Protein 2QAC (pdb70)

Secondary structure (DSSP, 8-state):
--S-HHHHHHHS-HHHHHHHHHHH-BTTBEEHHHHHHHHHHTT----HHHHHHHHHHH-SEE-HHHHHHHHHHT--TT--HHHHHHHHHTT-TT-SSEEEHHHHHHHHHHSSSPPPHHHHHHHHHHH-SSSEEEHHHHHHHHT-/-HHHHHHHHHHHH-

Solvent-accessible surface area: 8663 Å² total

InterPro domains:
  IPR002048 EF-hand domain [PF13405] (143-172)
  IPR002048 EF-hand domain [PS50222] (139-174)
  IPR011992 EF-hand domain pair [SSF47473] (84-200)
  IPR049007 Myosin A tail domain interacting protein, EF-hand domain [PF21550] (67-136)
  IPR050230 Calmodulin/Myosin light chain/Troponin C-like [PTHR23048] (80-200)

Nearest PDB structures (foldseek):
  4r1e-assembly1_A  TM=1.003E+00  e=1.074E-23  Plasmodium falciparum 3D7
  6zn3-assembly2_E  TM=9.725E-01  e=9.552E-24  Plasmodium falciparum 3D7
  8a12-assembly1_B  TM=9.750E-01  e=3.723E-21  Plasmodium falciparum 3D7
  6tj7-assembly1_B  TM=9.169E-01  e=3.730E-13  Toxoplasma gondii
  6tj5-assembly1_B  TM=9.385E-01  e=1.069E-12  Toxoplasma gondii

CATH classification: 1.10.238.10 (+1 more: 1.10.238.10)

Structure (mmCIF, N/CA/C/O backbone):
data_2QAC
#
_entry.id   2QAC
#
_cell.length_a   37.217
_cell.length_b   54.120
_cell.length_c   76.326
_cell.angle_alpha   90.00
_cell.angle_beta   90.00
_cell.angle_gamma   90.00
#
_symmetry.space_group_name_H-M   'P 21 21 21'
#
loop_
_entity.id
_entity.type
_entity.pdbx_description
1 polymer 'Myosin A tail domain interacting protein MTIP'
2 polymer Myosin-A
3 water water
#
loop_
_atom_site.group_PDB
_atom_site.id
_atom_site.type_symbol
_atom_site.label_atom_id
_atom_site.label_alt_id
_atom_site.label_comp_id
_atom_site.label_asym_id
_atom_site.label_entity_id
_atom_site.label_seq_id
_atom_site.pdbx_PDB_ins_code
_atom_site.Cartn_x
_atom_site.Cartn_y
_atom_site.Cartn_z
_atom_site.occupancy
_atom_site.B_iso_or_equiv
_atom_site.auth_seq_id
_atom_site.auth_comp_id
_atom_site.auth_asym_id
_atom_site.auth_atom_id
_atom_site.pdbx_PDB_model_num
ATOM 1 N N . SER A 1 3 ? -24.434 -19.471 -7.588 1.00 64.40 61 SER A N 1
ATOM 2 C CA . SER A 1 3 ? -24.577 -18.172 -8.308 1.00 64.26 61 SER A CA 1
ATOM 3 C C . SER A 1 3 ? -24.298 -18.329 -9.800 1.00 63.90 61 SER A C 1
ATOM 4 O O . SER A 1 3 ? -23.825 -19.375 -10.249 1.00 63.73 61 SER A O 1
ATOM 7 N N . VAL A 1 4 ? -24.602 -17.278 -10.557 1.00 63.58 62 VAL A N 1
ATOM 8 C CA . VAL A 1 4 ? -24.347 -17.235 -12.001 1.00 63.24 62 VAL A CA 1
ATOM 9 C C . VAL A 1 4 ? -23.125 -16.370 -12.329 1.00 62.69 62 VAL A C 1
ATOM 10 O O . VAL A 1 4 ? -22.380 -16.669 -13.264 1.00 61.98 62 VAL A O 1
ATOM 14 N N . ALA A 1 5 ? -22.926 -15.302 -11.558 1.00 62.42 63 ALA A N 1
ATOM 15 C CA . ALA A 1 5 ? -21.764 -14.431 -11.722 1.00 62.28 63 ALA A CA 1
ATOM 16 C C . ALA A 1 5 ? -20.492 -15.108 -11.220 1.00 61.95 63 ALA A C 1
ATOM 17 O O . ALA A 1 5 ? -20.553 -16.074 -10.456 1.00 61.54 63 ALA A O 1
ATOM 19 N N . ASP A 1 6 ? -19.342 -14.593 -11.652 1.00 61.88 64 ASP A N 1
ATOM 20 C CA . ASP A 1 6 ? -18.042 -15.101 -11.193 1.00 62.00 64 ASP A CA 1
ATOM 21 C C . ASP A 1 6 ? -17.720 -14.539 -9.803 1.00 61.79 64 ASP A C 1
ATOM 22 O O . ASP A 1 6 ? -16.871 -13.658 -9.639 1.00 61.46 64 ASP A O 1
ATOM 27 N N . ILE A 1 7 ? -18.417 -15.079 -8.807 1.00 61.07 65 ILE A N 1
ATOM 28 C CA . ILE A 1 7 ? -18.322 -14.614 -7.429 1.00 60.59 65 ILE A CA 1
ATOM 29 C C . ILE A 1 7 ? -17.187 -15.319 -6.679 1.00 60.06 65 ILE A C 1
ATOM 30 O O . ILE A 1 7 ? -16.599 -14.744 -5.762 1.00 59.39 65 ILE A O 1
ATOM 35 N N . GLN A 1 8 ? -16.878 -16.555 -7.066 1.00 59.57 66 GLN A N 1
ATOM 36 C CA . GLN A 1 8 ? -15.770 -17.284 -6.440 1.00 59.19 66 GLN A CA 1
ATOM 37 C C . GLN A 1 8 ? -14.420 -16.641 -6.772 1.00 58.61 66 GLN A C 1
ATOM 38 O O . GLN A 1 8 ? -13.535 -16.588 -5.920 1.00 59.22 66 GLN A O 1
ATOM 44 N N . GLN A 1 9 ? -14.274 -16.142 -7.999 1.00 57.55 67 GLN A N 1
ATOM 45 C CA . GLN A 1 9 ? -13.044 -15.462 -8.414 1.00 56.84 67 GLN A CA 1
ATOM 46 C C . GLN A 1 9 ? -12.914 -14.089 -7.746 1.00 55.84 67 GLN A C 1
ATOM 47 O O . GLN A 1 9 ? -11.809 -13.664 -7.401 1.00 56.07 67 GLN A O 1
ATOM 53 N N . LEU A 1 10 ? -14.042 -13.403 -7.575 1.00 54.00 68 LEU A N 1
ATOM 54 C CA . LEU A 1 10 ? -14.097 -12.155 -6.808 1.00 53.37 68 LEU A CA 1
ATOM 55 C C . LEU A 1 10 ? -13.576 -12.384 -5.395 1.00 52.78 68 LEU A C 1
ATOM 56 O O . LEU A 1 10 ? -12.714 -11.650 -4.912 1.00 52.34 68 LEU A O 1
ATOM 61 N N . GLU A 1 11 ? -14.104 -13.423 -4.753 1.00 52.70 69 GLU A N 1
ATOM 62 C CA . GLU A 1 11 ? -13.788 -13.745 -3.361 1.00 51.81 69 GLU A CA 1
ATOM 63 C C . GLU A 1 11 ? -12.408 -14.392 -3.178 1.00 51.68 69 GLU A C 1
ATOM 64 O O . GLU A 1 11 ? -12.011 -14.712 -2.051 1.00 52.70 69 GLU A O 1
ATOM 70 N N . GLU A 1 12 ? -11.696 -14.607 -4.283 1.00 49.56 70 GLU A N 1
ATOM 71 C CA . GLU A 1 12 ? -10.282 -14.967 -4.242 1.00 48.01 70 GLU A CA 1
ATOM 72 C C . GLU A 1 12 ? -9.412 -13.707 -4.312 1.00 46.60 70 GLU A C 1
ATOM 73 O O . GLU A 1 12 ? -8.325 -13.666 -3.734 1.00 47.32 70 GLU A O 1
ATOM 79 N N . LYS A 1 13 ? -9.900 -12.680 -5.007 1.00 45.32 71 LYS A N 1
ATOM 80 C CA . LYS A 1 13 ? -9.212 -11.388 -5.079 1.00 43.64 71 LYS A CA 1
ATOM 81 C C . LYS A 1 13 ? -9.470 -10.561 -3.820 1.00 42.26 71 LYS A C 1
ATOM 82 O O . LYS A 1 13 ? -8.529 -10.144 -3.143 1.00 43.02 71 LYS A O 1
ATOM 88 N N . VAL A 1 14 ? -10.743 -10.328 -3.513 1.00 39.78 72 VAL A N 1
ATOM 89 C CA . VAL A 1 14 ? -11.125 -9.636 -2.280 1.00 38.47 72 VAL A CA 1
ATOM 90 C C . VAL A 1 14 ? -11.447 -10.648 -1.176 1.00 36.92 72 VAL A C 1
ATOM 91 O O . VAL A 1 14 ? -11.767 -11.804 -1.463 1.00 35.89 72 VAL A O 1
ATOM 95 N N . ASP A 1 15 ? -11.353 -10.208 0.079 1.00 35.59 73 ASP A N 1
ATOM 96 C CA . ASP A 1 15 ? -11.708 -11.040 1.230 1.00 34.35 73 ASP A CA 1
ATOM 97 C C . ASP A 1 15 ? -13.207 -10.974 1.509 1.00 32.51 73 ASP A C 1
ATOM 98 O O . ASP A 1 15 ? -13.759 -9.890 1.710 1.00 32.91 73 ASP A O 1
ATOM 103 N N . GLU A 1 16 ? -13.848 -12.142 1.529 1.00 30.46 74 GLU A N 1
ATOM 104 C CA . GLU A 1 16 ? -15.272 -12.268 1.844 1.00 30.25 74 GLU A CA 1
ATOM 105 C C . GLU A 1 16 ? -15.655 -11.598 3.158 1.00 27.79 74 GLU A C 1
ATOM 106 O O . GLU A 1 16 ? -16.743 -11.040 3.267 1.00 25.30 74 GLU A O 1
ATOM 112 N N . SER A 1 17 ? -14.781 -11.693 4.162 1.00 26.25 75 SER A N 1
ATOM 113 C CA . SER A 1 17 ? -15.047 -11.074 5.464 1.00 26.20 75 SER A CA 1
ATOM 114 C C . SER A 1 17 ? -15.197 -9.556 5.329 1.00 24.86 75 SER A C 1
ATOM 115 O O . SER A 1 17 ? -16.133 -8.975 5.874 1.00 24.48 75 SER A O 1
ATOM 118 N N . ASP A 1 18 ? -14.281 -8.924 4.597 1.00 23.83 76 ASP A N 1
ATOM 119 C CA . ASP A 1 18 ? -14.365 -7.485 4.330 1.00 21.72 76 ASP A CA 1
ATOM 120 C C . ASP A 1 18 ? -15.605 -7.135 3.520 1.00 19.82 76 ASP A C 1
ATOM 121 O O . ASP A 1 18 ? -16.288 -6.160 3.814 1.00 18.10 76 ASP A O 1
ATOM 126 N N . VAL A 1 19 ? -15.880 -7.929 2.488 1.00 17.76 77 VAL A N 1
ATOM 127 C CA . VAL A 1 19 ? -17.080 -7.746 1.670 1.00 16.21 77 VAL A CA 1
ATOM 128 C C . VAL A 1 19 ? -18.331 -7.750 2.548 1.00 16.39 77 VAL A C 1
ATOM 129 O O . VAL A 1 19 ? -19.201 -6.873 2.420 1.00 13.90 77 VAL A O 1
ATOM 133 N N . ARG A 1 20 ? -18.390 -8.727 3.457 1.00 16.26 78 ARG A N 1
ATOM 134 C CA A ARG A 1 20 ? -19.533 -8.884 4.3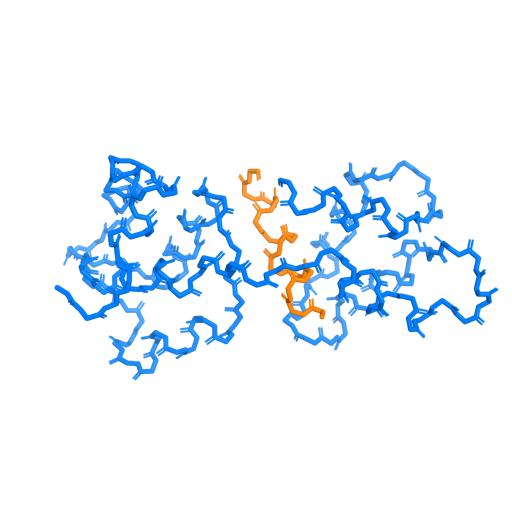49 0.50 16.48 78 ARG A CA 1
ATOM 135 C CA B ARG A 1 20 ? -19.525 -8.898 4.371 0.50 15.66 78 ARG A CA 1
ATOM 136 C C . ARG A 1 20 ? -19.579 -7.774 5.397 1.00 14.87 78 ARG A C 1
ATOM 137 O O . ARG A 1 20 ? -20.635 -7.220 5.659 1.00 13.99 78 ARG A O 1
ATOM 152 N N . ILE A 1 21 ? -18.432 -7.458 5.988 1.00 15.55 79 ILE A N 1
ATOM 153 C CA . ILE A 1 21 ? -18.371 -6.413 7.009 1.00 16.68 79 ILE A CA 1
ATOM 154 C C . ILE A 1 21 ? -18.762 -5.052 6.436 1.00 16.13 79 ILE A C 1
ATOM 155 O O . ILE A 1 21 ? -19.529 -4.320 7.063 1.00 16.50 79 ILE A O 1
ATOM 160 N N . TYR A 1 22 ? -18.266 -4.723 5.242 1.00 14.74 80 TYR A N 1
ATOM 161 C CA . TYR A 1 22 ? -18.603 -3.438 4.617 1.00 15.39 80 TYR A CA 1
ATOM 162 C C . TYR A 1 22 ? -20.085 -3.360 4.260 1.00 14.25 80 TYR A C 1
ATOM 163 O O . TYR A 1 22 ? -20.685 -2.292 4.350 1.00 14.96 80 TYR A O 1
ATOM 172 N N . PHE A 1 23 ? -20.671 -4.478 3.839 1.00 14.25 81 PHE A N 1
ATOM 173 C CA . PHE A 1 23 ? -22.116 -4.527 3.591 1.00 15.27 81 PHE A CA 1
ATOM 174 C C . PHE A 1 23 ? -22.893 -4.189 4.864 1.00 15.07 81 PHE A C 1
ATOM 175 O O . PHE A 1 23 ? -23.795 -3.345 4.848 1.00 13.68 81 PHE A O 1
ATOM 183 N N . ASN A 1 24 ? -22.538 -4.855 5.962 1.00 16.72 82 ASN A N 1
ATOM 184 C CA . ASN A 1 24 ? -23.235 -4.672 7.227 1.00 16.21 82 ASN A CA 1
ATOM 185 C C . ASN A 1 24 ? -23.096 -3.244 7.757 1.00 17.60 82 ASN A C 1
ATOM 186 O O . ASN A 1 24 ? -24.010 -2.731 8.397 1.00 17.67 82 ASN A O 1
ATOM 191 N N . GLU A 1 25 ? -21.957 -2.612 7.479 1.00 16.35 83 GLU A N 1
ATOM 192 C CA . GLU A 1 25 ? -21.745 -1.201 7.819 1.00 16.77 83 GLU A CA 1
ATOM 193 C C . GLU A 1 25 ? -22.762 -0.275 7.162 1.00 16.54 83 GLU A C 1
ATOM 194 O O . GLU A 1 25 ? -23.172 0.728 7.750 1.00 19.36 83 GLU A O 1
ATOM 200 N N . LYS A 1 26 ? -23.146 -0.598 5.931 1.00 16.27 84 LYS A N 1
ATOM 201 C CA . LYS A 1 26 ? -23.944 0.309 5.111 1.00 16.16 84 LYS A CA 1
ATOM 202 C C . LYS A 1 26 ? -25.384 -0.143 4.854 1.00 16.64 84 LYS A C 1
ATOM 203 O O . LYS A 1 26 ? -26.190 0.638 4.345 1.00 13.43 84 LYS A O 1
ATOM 209 N N . SER A 1 27 ? -25.726 -1.378 5.217 1.00 18.32 85 SER A N 1
ATOM 210 C CA . SER A 1 27 ? -27.041 -1.913 4.880 1.00 18.63 85 SER A CA 1
ATOM 211 C C . SER A 1 27 ? -28.159 -1.298 5.720 1.00 20.32 85 SER A C 1
ATOM 212 O O . SER A 1 27 ? -27.935 -0.820 6.841 1.00 19.85 85 SER A O 1
ATOM 215 N N . SER A 1 28 ? -29.355 -1.302 5.142 1.00 20.66 86 SER A N 1
ATOM 216 C CA A SER A 1 28 ? -30.575 -0.879 5.826 0.50 20.67 86 SER A CA 1
ATOM 217 C CA B SER A 1 28 ? -30.565 -0.902 5.847 0.50 20.84 86 SER A CA 1
ATOM 218 C C . SER A 1 28 ? -31.706 -1.788 5.363 1.00 20.80 86 SER A C 1
ATOM 219 O O . SER A 1 28 ? -31.924 -1.938 4.160 1.00 19.03 86 SER A O 1
ATOM 224 N N . GLY A 1 29 ? -32.415 -2.399 6.307 1.00 20.85 87 GLY A N 1
ATOM 225 C CA . GLY A 1 29 ? -33.468 -3.348 5.965 1.00 20.64 87 GLY A CA 1
ATOM 226 C C . GLY A 1 29 ? -32.937 -4.510 5.140 1.00 20.62 87 GLY A C 1
ATOM 227 O O . GLY A 1 29 ? -33.654 -5.062 4.305 1.00 21.49 87 GLY A O 1
ATOM 228 N N . GLY A 1 30 ? -31.676 -4.872 5.375 1.00 19.79 88 GLY A N 1
ATOM 229 C CA . GLY A 1 30 ? -31.027 -5.974 4.670 1.00 19.60 88 GLY A CA 1
ATOM 230 C C . GLY A 1 30 ? -30.651 -5.677 3.229 1.00 19.20 88 GLY A C 1
ATOM 231 O O . GLY A 1 30 ? -30.379 -6.595 2.460 1.00 20.15 88 GLY A O 1
ATOM 232 N N . LYS A 1 31 ? -30.641 -4.3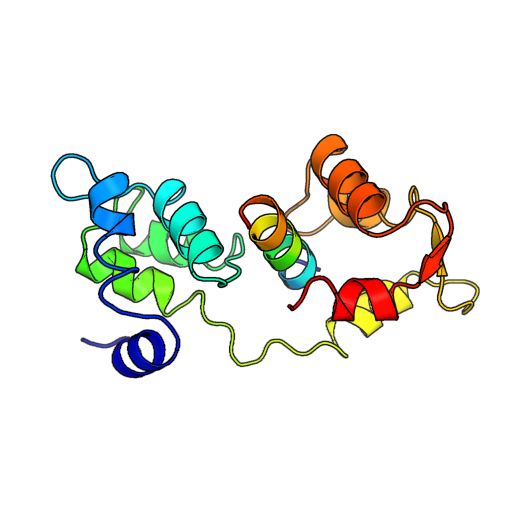98 2.862 1.00 18.45 89 LYS A N 1
ATOM 233 C CA . LYS A 1 31 ? -30.271 -3.989 1.511 1.00 17.49 89 LYS A CA 1
ATOM 234 C C . LYS A 1 31 ? -29.288 -2.832 1.549 1.00 16.05 89 LYS A C 1
ATOM 235 O O . LYS A 1 31 ? -29.218 -2.089 2.533 1.00 15.21 89 LYS A O 1
ATOM 241 N N . ILE A 1 32 ? -28.525 -2.687 0.470 1.00 14.36 90 ILE A N 1
ATOM 242 C CA . ILE A 1 32 ? -27.549 -1.607 0.362 1.00 13.41 90 ILE A CA 1
ATOM 243 C C . ILE A 1 32 ? -27.848 -0.782 -0.886 1.00 13.36 90 ILE A C 1
ATOM 244 O O . ILE A 1 32 ? -28.202 -1.331 -1.924 1.00 13.89 90 ILE A O 1
ATOM 249 N N . SER A 1 33 ? -27.729 0.537 -0.776 1.00 13.55 91 SER A N 1
ATOM 250 C CA . SER A 1 33 ? -27.889 1.412 -1.940 1.00 14.00 91 SER A CA 1
ATOM 251 C C . SER A 1 33 ? -26.734 1.225 -2.924 1.00 13.12 91 SER A C 1
ATOM 252 O O . SER A 1 33 ? -25.638 0.826 -2.529 1.00 11.10 91 SER A O 1
ATOM 255 N N . ILE A 1 34 ? -26.963 1.530 -4.199 1.00 14.18 92 ILE A N 1
ATOM 256 C CA A ILE A 1 34 ? -25.902 1.454 -5.210 0.50 13.75 92 ILE A CA 1
ATOM 257 C CA B ILE A 1 34 ? -25.892 1.426 -5.186 0.50 13.43 92 ILE A CA 1
ATOM 258 C C . ILE A 1 34 ? -24.724 2.338 -4.806 1.00 12.99 92 ILE A C 1
ATOM 259 O O . ILE A 1 34 ? -23.570 1.938 -4.917 1.00 12.31 92 ILE A O 1
ATOM 268 N N . ASP A 1 35 ? -25.026 3.550 -4.340 1.00 13.07 93 ASP A N 1
ATOM 269 C CA . ASP A 1 35 ? -23.975 4.489 -3.927 1.00 13.53 93 ASP A CA 1
ATOM 270 C C . ASP A 1 35 ? -23.069 3.905 -2.839 1.00 12.36 93 ASP A C 1
ATOM 271 O O . ASP A 1 35 ? -21.844 4.010 -2.918 1.00 10.25 93 ASP A O 1
ATOM 276 N N . ASN A 1 36 ? -23.672 3.299 -1.824 1.00 11.04 94 ASN A N 1
ATOM 277 C CA . ASN A 1 36 ? -22.904 2.640 -0.771 1.00 11.82 94 ASN A CA 1
ATOM 278 C C . ASN A 1 36 ? -22.219 1.353 -1.245 1.00 11.59 94 ASN A C 1
ATOM 279 O O . ASN A 1 36 ? -21.134 1.018 -0.762 1.00 11.20 94 ASN A O 1
ATOM 284 N N . ALA A 1 37 ? -22.832 0.647 -2.196 1.00 10.99 95 ALA A N 1
ATOM 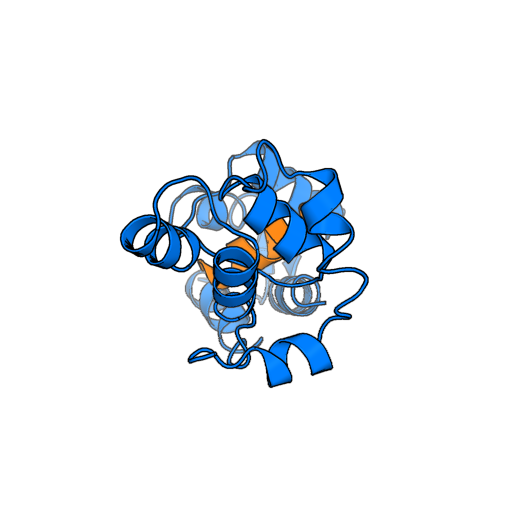285 C CA . ALA A 1 37 ? -22.180 -0.503 -2.837 1.00 10.97 95 ALA A CA 1
ATOM 286 C C . ALA A 1 37 ? -20.916 -0.069 -3.571 1.00 11.05 95 ALA A C 1
ATOM 287 O O . ALA A 1 37 ? -19.881 -0.740 -3.493 1.00 10.78 95 ALA A O 1
ATOM 289 N N . SER A 1 38 ? -21.003 1.049 -4.291 1.00 10.70 96 SER A N 1
ATOM 290 C CA . SER A 1 38 ? -19.855 1.558 -5.027 1.00 11.46 96 SER A CA 1
ATOM 291 C C . SER A 1 38 ? -18.770 2.027 -4.055 1.00 11.05 96 SER A C 1
ATOM 292 O O . SER A 1 38 ? -17.582 1.807 -4.295 1.00 12.04 96 SER A O 1
ATOM 295 N N . TYR A 1 39 ? -19.176 2.649 -2.950 1.00 11.43 97 TYR A N 1
ATOM 296 C CA . TYR A 1 39 ? -18.225 3.041 -1.913 1.00 11.14 97 TYR A CA 1
ATOM 297 C C . TYR A 1 39 ? -17.476 1.808 -1.408 1.00 11.44 97 TYR A C 1
ATOM 298 O O . TYR A 1 39 ? -16.246 1.801 -1.348 1.00 11.85 97 TYR A O 1
ATOM 307 N N . ASN A 1 40 ? -18.224 0.759 -1.073 1.00 10.29 98 ASN A N 1
ATOM 308 C CA . ASN A 1 40 ? -17.630 -0.481 -0.590 1.00 10.45 98 ASN A CA 1
ATOM 309 C C . ASN A 1 40 ? -16.686 -1.100 -1.607 1.00 10.51 98 ASN A C 1
ATOM 310 O O . ASN A 1 40 ? -15.596 -1.561 -1.252 1.00 11.46 98 ASN A O 1
ATOM 315 N N . ALA A 1 41 ? -17.111 -1.109 -2.867 1.00 11.01 99 ALA A N 1
ATOM 316 C CA . ALA A 1 41 ? -16.279 -1.605 -3.969 1.00 11.41 99 ALA A CA 1
ATOM 317 C C . ALA A 1 41 ? -14.930 -0.875 -3.992 1.00 11.27 99 ALA A C 1
ATOM 318 O O . ALA A 1 41 ? -13.868 -1.490 -4.125 1.00 11.98 99 ALA A O 1
ATOM 320 N N . ARG A 1 42 ? -14.978 0.441 -3.846 1.00 12.57 100 ARG A N 1
ATOM 321 C CA . ARG A 1 42 ? -13.766 1.254 -3.802 1.00 12.84 100 ARG A CA 1
ATOM 322 C C . ARG A 1 42 ? -12.905 0.958 -2.575 1.00 12.99 100 ARG A C 1
ATOM 323 O O . ARG A 1 42 ? -11.683 0.890 -2.682 1.00 13.02 100 ARG A O 1
ATOM 331 N N . LYS A 1 43 ? -13.528 0.758 -1.416 1.00 14.65 101 LYS A N 1
ATOM 332 C CA . LYS A 1 43 ? -12.768 0.373 -0.217 1.00 14.82 101 LYS A CA 1
ATOM 333 C C . LYS A 1 43 ? -12.049 -0.961 -0.428 1.00 15.29 101 LYS A C 1
ATOM 334 O O . LYS A 1 43 ? -10.946 -1.161 0.078 1.00 15.81 101 LYS A O 1
ATOM 340 N N . LEU A 1 44 ? -12.668 -1.851 -1.204 1.00 12.22 102 LEU A N 1
ATOM 341 C CA . LEU A 1 44 ? -12.093 -3.159 -1.525 1.00 12.72 102 LEU A CA 1
ATOM 342 C C . LEU A 1 44 ? -11.011 -3.092 -2.606 1.00 12.18 102 LEU A C 1
ATOM 343 O O . LEU A 1 44 ? -10.397 -4.109 -2.927 1.00 14.04 102 LEU A O 1
ATOM 348 N N . GLY A 1 45 ? -10.792 -1.903 -3.173 1.00 12.65 103 GLY A N 1
ATOM 349 C CA . GLY A 1 45 ? -9.798 -1.699 -4.221 1.00 13.23 103 GLY A CA 1
ATOM 350 C C . GLY A 1 45 ? -10.309 -1.864 -5.642 1.00 12.84 103 GLY A C 1
ATOM 351 O O . GLY A 1 45 ? -9.517 -1.921 -6.575 1.00 13.07 103 GLY A O 1
ATOM 352 N N . LEU A 1 46 ? -11.630 -1.940 -5.816 1.00 13.32 104 LEU A N 1
ATOM 353 C CA . LEU A 1 46 ? -12.233 -2.038 -7.146 1.00 11.97 104 LEU A CA 1
ATOM 354 C C . LEU A 1 46 ? -12.636 -0.652 -7.652 1.00 10.41 104 LEU A C 1
ATOM 355 O O . LEU A 1 46 ? -12.717 0.303 -6.874 1.00 11.57 104 LEU A O 1
ATOM 360 N N . ALA A 1 47 ? -12.899 -0.547 -8.951 1.00 10.85 105 ALA A N 1
ATOM 361 C CA . ALA A 1 47 ? -13.153 0.750 -9.583 1.00 11.64 105 ALA A CA 1
ATOM 362 C C . ALA A 1 47 ? -14.379 0.702 -10.502 1.00 11.15 105 ALA A C 1
ATOM 363 O O . ALA A 1 47 ? -14.238 0.572 -11.719 1.00 10.48 105 ALA A O 1
ATOM 365 N N . PRO A 1 48 ? -15.591 0.788 -9.920 1.00 11.32 106 PRO A N 1
ATOM 366 C CA . PRO A 1 48 ? -16.807 0.840 -10.731 1.00 11.91 106 PRO A CA 1
ATOM 367 C C . PRO A 1 48 ? -16.948 2.133 -11.528 1.00 11.55 106 PRO A C 1
ATOM 368 O O . PRO A 1 48 ? -16.544 3.193 -11.053 1.00 12.75 106 PRO A O 1
ATOM 372 N N . SER A 1 49 ? -17.527 2.022 -12.723 1.00 11.91 107 SER A N 1
ATOM 373 C CA . SER A 1 49 ? -17.914 3.167 -13.542 1.00 12.78 107 SER A CA 1
ATOM 374 C C . SER A 1 49 ? -19.436 3.279 -13.563 1.00 13.11 107 SER A C 1
ATOM 375 O O . SER A 1 49 ? -20.125 2.435 -12.995 1.00 12.40 107 SER A O 1
ATOM 378 N N . SER A 1 50 ? -19.951 4.298 -14.252 1.00 12.43 108 SER A N 1
ATOM 379 C CA . SER A 1 50 ? -21.401 4.476 -14.410 1.00 12.99 108 SER A CA 1
ATOM 380 C C . SER A 1 50 ? -22.031 3.298 -15.154 1.00 13.35 108 SER A C 1
ATOM 381 O O . SER A 1 50 ? -23.183 2.952 -14.897 1.00 14.41 108 SER A O 1
ATOM 384 N N . I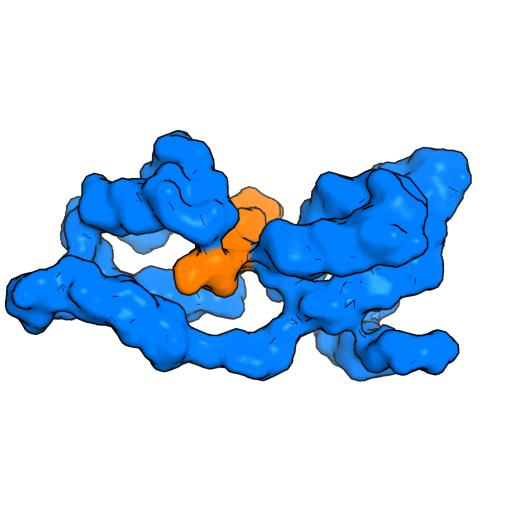LE A 1 51 ? -21.274 2.684 -16.060 1.00 14.05 109 ILE A N 1
ATOM 385 C CA A ILE A 1 51 ? -21.758 1.528 -16.817 0.50 13.95 109 ILE A CA 1
ATOM 386 C CA B ILE A 1 51 ? -21.755 1.525 -16.818 0.50 13.93 109 ILE A CA 1
ATOM 387 C C . ILE A 1 51 ? -22.099 0.393 -15.856 1.00 13.69 109 ILE A C 1
ATOM 388 O O . ILE A 1 51 ? -23.144 -0.253 -15.988 1.00 13.11 109 ILE A O 1
ATOM 397 N N . ASP A 1 52 ? -21.220 0.171 -14.881 1.00 11.39 110 ASP A N 1
ATOM 398 C CA . ASP A 1 52 ? -21.386 -0.894 -13.898 1.00 12.01 110 ASP A CA 1
ATOM 399 C C . ASP A 1 52 ? -22.591 -0.624 -12.992 1.00 12.09 110 ASP A C 1
ATOM 400 O O . ASP A 1 52 ? -23.397 -1.518 -12.728 1.00 12.58 110 ASP A O 1
ATOM 405 N N . GLU A 1 53 ? -22.704 0.610 -12.513 1.00 12.27 111 GLU A N 1
ATOM 406 C CA . GLU A 1 53 ? -23.829 1.015 -11.675 1.00 13.19 111 GLU A CA 1
ATOM 407 C C . GLU A 1 53 ? -25.153 0.883 -12.418 1.00 13.02 111 GLU A C 1
ATOM 408 O O . GLU A 1 53 ? -26.126 0.371 -11.875 1.00 13.29 111 GLU A O 1
ATOM 414 N N . LYS A 1 54 ? -25.188 1.366 -13.653 1.00 13.54 112 LYS A N 1
ATOM 415 C CA . LYS A 1 54 ? -26.407 1.311 -14.452 1.00 14.32 112 LYS A CA 1
ATOM 416 C C . LYS A 1 54 ? -26.839 -0.131 -14.755 1.00 13.09 112 LYS A C 1
ATOM 417 O O . LYS A 1 54 ? -28.033 -0.440 -14.716 1.00 10.58 112 LYS A O 1
ATOM 423 N N . LYS A 1 55 ? -25.879 -1.011 -15.038 1.00 12.36 113 LYS A N 1
ATOM 424 C CA . LYS A 1 55 ? -26.190 -2.434 -15.248 1.00 13.69 113 LYS A CA 1
ATOM 425 C C . LYS A 1 55 ? -26.937 -3.016 -14.059 1.00 13.16 113 LYS A C 1
ATOM 426 O O . LYS A 1 55 ? -27.981 -3.655 -14.211 1.00 10.49 113 LYS A O 1
ATOM 432 N N . ILE A 1 56 ? -26.386 -2.802 -12.868 1.00 14.81 114 ILE A N 1
ATOM 433 C CA . ILE A 1 56 ? -26.943 -3.404 -11.665 1.00 14.56 114 ILE A CA 1
ATOM 434 C C . ILE A 1 56 ? -28.270 -2.739 -11.284 1.00 14.74 114 ILE A C 1
ATOM 435 O O . ILE A 1 56 ? -29.219 -3.417 -10.890 1.00 12.73 114 ILE A O 1
ATOM 440 N N . LYS A 1 57 ? -28.341 -1.419 -11.448 1.00 15.81 115 LYS A N 1
ATOM 441 C CA . LYS A 1 57 ? -29.571 -0.676 -11.190 1.00 17.29 115 LYS A CA 1
ATOM 442 C C . LYS A 1 57 ? -30.713 -1.139 -12.092 1.00 16.58 115 LYS A C 1
ATOM 443 O O . LYS A 1 57 ? -31.862 -1.249 -11.649 1.00 18.91 115 LYS A O 1
ATOM 449 N N . GLU A 1 58 ? -30.402 -1.385 -13.360 1.00 17.39 116 GLU A N 1
ATOM 450 C CA . GLU A 1 58 ? -31.402 -1.830 -14.321 1.00 19.48 116 GLU A CA 1
ATOM 451 C C . GLU A 1 58 ? -31.904 -3.232 -14.018 1.00 18.22 116 GLU A C 1
ATOM 452 O O . GLU A 1 58 ? -33.066 -3.533 -14.272 1.00 19.07 116 GLU A O 1
ATOM 458 N N . LEU A 1 59 ? -31.042 -4.081 -13.461 1.00 15.60 117 LEU A N 1
ATOM 459 C CA . LEU A 1 59 ? -31.466 -5.414 -13.038 1.00 16.28 117 LEU A CA 1
ATOM 460 C C . LEU A 1 59 ? -32.284 -5.396 -11.751 1.00 15.68 117 LEU A C 1
ATOM 461 O O . LEU A 1 59 ? -33.316 -6.067 -11.659 1.00 16.70 117 LEU A O 1
ATOM 466 N N . TYR A 1 60 ? -31.826 -4.639 -10.760 1.00 15.90 118 TYR A N 1
ATOM 467 C CA . TYR A 1 60 ? -32.306 -4.801 -9.385 1.00 15.75 118 TYR A CA 1
ATOM 468 C C . TYR A 1 60 ? -32.843 -3.554 -8.680 1.00 16.69 118 TYR A C 1
ATOM 469 O O . TYR A 1 60 ? -33.360 -3.653 -7.559 1.00 18.09 118 TYR A O 1
ATOM 478 N N . GLY A 1 61 ? -32.721 -2.392 -9.311 1.00 15.82 119 GLY A N 1
ATOM 479 C CA . GLY A 1 61 ? -33.142 -1.137 -8.701 1.00 16.61 119 GLY A CA 1
ATOM 480 C C . GLY A 1 61 ? -32.050 -0.497 -7.867 1.00 17.28 119 GLY A C 1
ATOM 481 O O . GLY A 1 61 ? -30.878 -0.876 -7.958 1.00 17.33 119 GLY A O 1
ATOM 482 N N . ASP A 1 62 ? -32.449 0.466 -7.040 1.00 18.08 120 ASP A N 1
ATOM 483 C CA . ASP A 1 62 ? -31.518 1.307 -6.287 1.00 18.21 120 ASP A CA 1
ATOM 484 C C . ASP A 1 62 ? -30.944 0.643 -5.045 1.00 18.22 120 ASP A C 1
ATOM 485 O O . ASP A 1 62 ? -29.932 1.110 -4.512 1.00 16.99 120 ASP A O 1
ATOM 490 N N . ASN A 1 63 ? -31.601 -0.415 -4.578 1.00 17.85 121 ASN A N 1
ATOM 491 C CA . ASN A 1 63 ? -31.216 -1.108 -3.354 1.00 17.92 121 ASN A CA 1
ATOM 492 C C . ASN A 1 63 ? -31.003 -2.600 -3.592 1.00 18.42 121 ASN A C 1
ATOM 493 O O . ASN A 1 63 ? -31.872 -3.283 -4.150 1.00 18.75 121 ASN A O 1
ATOM 498 N N . LEU A 1 64 ? -29.851 -3.098 -3.145 1.00 16.15 122 LEU A N 1
ATOM 499 C CA . LEU A 1 64 ? -29.411 -4.459 -3.437 1.00 14.82 122 LEU A CA 1
ATOM 500 C C . LEU A 1 64 ? -29.422 -5.358 -2.212 1.00 14.74 122 LEU A C 1
ATOM 501 O O . LEU A 1 64 ? -28.972 -4.962 -1.140 1.00 14.68 122 LEU A O 1
ATOM 506 N N . THR A 1 65 ? -29.896 -6.585 -2.397 1.00 14.57 123 THR A N 1
ATOM 507 C CA . THR A 1 65 ? -29.733 -7.634 -1.397 1.00 14.47 123 THR A CA 1
ATOM 508 C C . THR A 1 65 ? -28.256 -8.014 -1.334 1.00 13.50 123 THR A C 1
ATOM 509 O O . THR A 1 65 ? -27.462 -7.594 -2.186 1.00 13.01 123 THR A O 1
ATOM 513 N N . TYR A 1 66 ? -27.881 -8.818 -0.343 1.00 13.72 124 TYR A N 1
ATOM 514 C CA . TYR A 1 66 ? -26.488 -9.246 -0.234 1.00 14.71 124 TYR A CA 1
ATOM 515 C C . TYR A 1 66 ? -25.992 -9.932 -1.509 1.00 14.49 124 TYR A C 1
ATOM 516 O O . TYR A 1 66 ? -24.926 -9.597 -2.015 1.00 13.64 124 TYR A O 1
ATOM 525 N N . GLU A 1 67 ? -26.755 -10.887 -2.029 1.00 15.40 125 GLU A N 1
ATOM 526 C CA . GLU A 1 67 ? -26.318 -11.626 -3.221 1.00 15.09 125 GLU A CA 1
ATOM 527 C C . GLU A 1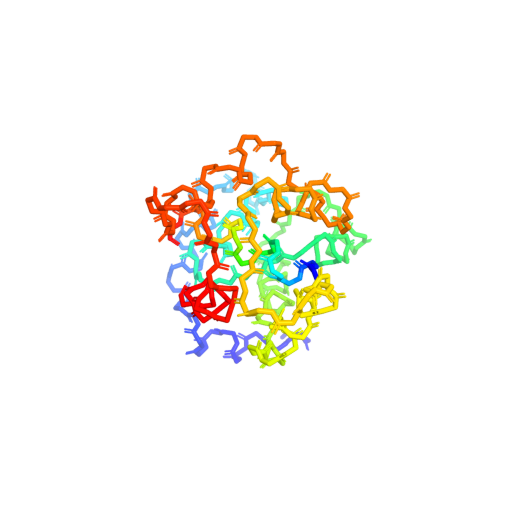 67 ? -26.213 -10.696 -4.433 1.00 14.52 125 GLU A C 1
ATOM 528 O O . GLU A 1 67 ? -25.328 -10.861 -5.272 1.00 14.89 125 GLU A O 1
ATOM 534 N N . GLN A 1 68 ? -27.104 -9.713 -4.510 1.00 12.58 126 GLN A N 1
ATOM 535 C CA . GLN A 1 68 ? -27.098 -8.753 -5.623 1.00 13.92 126 GLN A CA 1
ATOM 536 C C . GLN A 1 68 ? -25.879 -7.826 -5.546 1.00 12.96 126 GLN A C 1
ATOM 537 O O . GLN A 1 68 ? -25.276 -7.471 -6.564 1.00 12.85 126 GLN A O 1
ATOM 543 N N . TYR A 1 69 ? -25.522 -7.465 -4.322 1.00 12.75 127 TYR A N 1
ATOM 544 C CA . TYR A 1 69 ? -24.301 -6.714 -4.026 1.00 12.60 127 TYR A CA 1
ATOM 545 C C . TYR A 1 69 ? -23.052 -7.507 -4.426 1.00 12.93 127 TYR A C 1
ATOM 546 O O . TYR A 1 69 ? -22.120 -6.949 -5.000 1.00 12.59 127 TYR A O 1
ATOM 555 N N . LEU A 1 70 ? -23.047 -8.811 -4.156 1.00 14.08 128 LEU A N 1
ATOM 556 C CA . LEU A 1 70 ? -21.934 -9.673 -4.587 1.00 13.06 128 LEU A CA 1
ATOM 557 C C . LEU A 1 70 ? -21.824 -9.711 -6.116 1.00 13.04 128 LEU A C 1
ATOM 558 O O . LEU A 1 70 ? -20.727 -9.639 -6.676 1.00 13.08 128 LEU A O 1
ATOM 563 N N . GLU A 1 71 ? -22.960 -9.798 -6.795 1.00 12.47 129 GLU A N 1
ATOM 564 C CA . GLU A 1 71 ? -22.960 -9.753 -8.259 1.00 13.28 129 GLU A CA 1
ATOM 565 C C . GLU A 1 71 ? -22.436 -8.420 -8.769 1.00 12.10 129 GLU A C 1
ATOM 566 O O . GLU A 1 71 ? -21.664 -8.382 -9.730 1.00 12.71 129 GLU A O 1
ATOM 572 N N . TYR A 1 72 ? -22.845 -7.331 -8.116 1.00 10.63 130 TYR A N 1
ATOM 573 C CA . TYR A 1 72 ? -22.340 -6.011 -8.466 1.00 11.87 130 TYR A CA 1
ATOM 574 C C . TYR A 1 72 ? -20.824 -5.965 -8.317 1.00 12.13 130 TYR A C 1
ATOM 575 O O . TYR A 1 72 ? -20.121 -5.524 -9.222 1.00 10.87 130 TYR A O 1
ATOM 584 N N . LEU A 1 73 ? -20.314 -6.442 -7.185 1.00 11.41 131 LEU A N 1
ATOM 585 C CA . LEU A 1 73 ? -18.870 -6.442 -6.962 1.00 13.00 131 LEU A CA 1
ATOM 586 C C . LEU A 1 73 ? -18.127 -7.219 -8.053 1.00 14.07 131 LEU A C 1
ATOM 587 O O . LEU A 1 73 ? -17.043 -6.809 -8.471 1.00 14.27 131 LEU A O 1
ATOM 592 N N . SER A 1 74 ? -18.718 -8.309 -8.534 1.00 13.69 132 SER A N 1
ATOM 593 C CA . SER A 1 74 ? -18.092 -9.114 -9.593 1.00 16.11 132 SER A CA 1
ATOM 594 C C . SER A 1 74 ? -17.954 -8.325 -10.907 1.00 17.24 132 SER A C 1
ATOM 595 O O . SER A 1 74 ? -16.967 -8.484 -11.629 1.00 18.28 132 SER A O 1
ATOM 598 N N . ILE A 1 75 ? -18.924 -7.462 -11.201 1.00 16.45 133 ILE A N 1
ATOM 599 C CA A ILE A 1 75 ? -18.916 -6.579 -12.376 0.50 16.73 133 ILE A CA 1
ATOM 600 C CA B ILE A 1 75 ? -18.810 -6.663 -12.424 0.50 17.01 133 ILE A CA 1
ATOM 601 C C . ILE A 1 75 ? -17.837 -5.495 -12.254 1.00 17.69 133 ILE A C 1
ATOM 602 O O . ILE A 1 75 ? -17.318 -4.983 -13.250 1.00 19.31 133 ILE A O 1
ATOM 611 N N . CYS A 1 76 ? -17.521 -5.134 -11.012 1.00 16.47 134 CYS A N 1
ATOM 612 C CA . CYS A 1 76 ? -16.532 -4.088 -10.718 1.00 17.11 134 CYS A CA 1
ATOM 613 C C . CYS A 1 76 ? -15.068 -4.548 -10.814 1.00 16.33 134 CYS A C 1
ATOM 614 O O . CYS A 1 76 ? -14.162 -3.719 -10.711 1.00 17.12 134 CYS A O 1
ATOM 617 N N . VAL A 1 77 ? -14.821 -5.848 -10.988 1.00 17.51 135 VAL A N 1
ATOM 618 C CA . VAL A 1 77 ? -13.441 -6.364 -10.924 1.00 17.97 135 VAL A CA 1
ATOM 619 C C . VAL A 1 77 ? -12.515 -5.805 -12.022 1.00 18.94 135 VAL A C 1
ATOM 620 O O . VAL A 1 77 ? -11.379 -5.415 -11.740 1.00 21.14 135 VAL A O 1
ATOM 624 N N . HIS A 1 78 ? -13.013 -5.771 -13.256 1.00 18.62 136 HIS A N 1
ATOM 625 C CA . HIS A 1 78 ? -12.302 -5.205 -14.408 1.00 17.50 136 HIS A CA 1
ATOM 626 C C . HIS A 1 78 ? -10.889 -5.771 -14.615 1.00 17.62 136 HIS A C 1
ATOM 627 O O . HIS A 1 78 ? -9.899 -5.030 -14.660 1.00 14.62 136 HIS A O 1
ATOM 634 N N . ASP A 1 79 ? -10.829 -7.091 -14.772 1.00 17.66 137 ASP A N 1
ATOM 635 C CA . ASP A 1 79 ? -9.567 -7.801 -15.003 1.00 18.96 137 ASP A CA 1
ATOM 636 C C . ASP A 1 79 ? -8.828 -7.314 -16.242 1.00 18.55 137 ASP A C 1
ATOM 637 O O . ASP A 1 79 ? -7.608 -7.435 -16.313 1.00 19.80 137 ASP A O 1
ATOM 642 N N . LYS A 1 80 ? -9.558 -6.775 -17.216 1.00 17.37 138 LYS A N 1
ATOM 643 C CA . LYS A 1 80 ? -8.949 -6.323 -18.463 1.00 20.08 138 LYS A CA 1
ATOM 644 C C . LYS A 1 80 ? -8.375 -4.904 -18.384 1.00 19.00 138 LYS A C 1
ATOM 645 O O . LYS A 1 80 ? -7.856 -4.402 -19.381 1.00 17.87 138 LYS A O 1
ATOM 651 N N . ASP A 1 81 ? -8.455 -4.254 -17.220 1.00 17.30 139 ASP A N 1
ATOM 652 C CA . ASP A 1 81 ? -7.844 -2.935 -17.064 1.00 18.88 139 ASP A CA 1
ATOM 653 C C . ASP A 1 81 ? -6.374 -3.008 -17.437 1.00 18.96 139 ASP A C 1
ATOM 654 O O . ASP A 1 81 ? -5.671 -3.938 -17.049 1.00 18.89 139 ASP A O 1
ATOM 659 N N . ASN A 1 82 ? -5.928 -2.016 -18.195 1.00 19.15 140 ASN A N 1
ATOM 660 C CA . ASN A 1 82 ? -4.624 -2.054 -18.821 1.00 19.88 140 ASN A CA 1
ATOM 661 C C . ASN A 1 82 ? -4.058 -0.634 -18.836 1.00 18.91 140 ASN A C 1
ATOM 662 O O . ASN A 1 82 ? -4.704 0.283 -19.340 1.00 20.24 140 ASN A O 1
ATOM 667 N N . VAL A 1 83 ? -2.878 -0.457 -18.242 1.00 17.71 141 VAL A N 1
ATOM 668 C CA . VAL A 1 83 ? -2.271 0.868 -18.082 1.00 18.64 141 VAL A CA 1
ATOM 669 C C . VAL A 1 83 ? -1.977 1.536 -19.427 1.00 17.58 141 VAL A C 1
ATOM 670 O O . VAL A 1 83 ? -2.113 2.753 -19.562 1.00 17.17 141 VAL A O 1
ATOM 674 N N . GLU A 1 84 ? -1.615 0.737 -20.429 1.00 17.21 142 GLU A N 1
ATOM 675 C CA A GLU A 1 84 ? -1.264 1.281 -21.738 0.50 17.96 142 GLU A CA 1
ATOM 676 C CA B GLU A 1 84 ? -1.268 1.272 -21.744 0.50 18.15 142 GLU A CA 1
ATOM 677 C C . GLU A 1 84 ? -2.478 1.939 -22.394 1.00 17.68 142 GLU A C 1
ATOM 678 O O . GLU A 1 84 ? -2.351 2.969 -23.040 1.00 15.94 142 GLU A O 1
ATOM 689 N N . GLU A 1 85 ? -3.657 1.352 -22.209 1.00 16.97 143 GLU A N 1
ATOM 690 C CA . GLU A 1 85 ? -4.883 1.938 -22.754 1.00 19.10 143 GLU A CA 1
ATOM 691 C C . GLU A 1 85 ? -5.221 3.276 -22.071 1.00 18.40 143 GLU A C 1
ATOM 692 O O . GL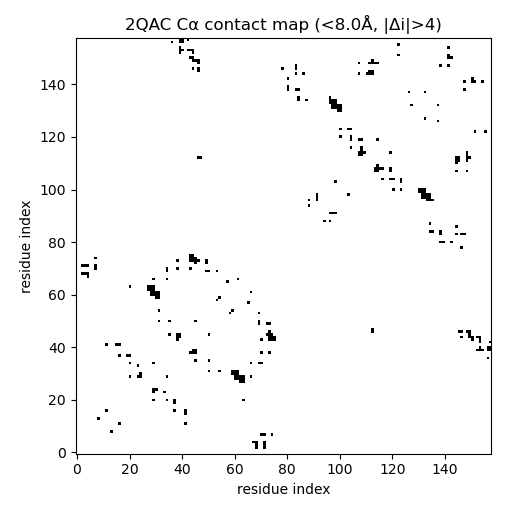U A 1 85 ? -5.685 4.215 -22.730 1.00 15.79 143 GLU A O 1
ATOM 698 N N . LEU A 1 86 ? -4.952 3.377 -20.770 1.00 17.35 144 LEU A N 1
ATOM 699 C CA . LEU A 1 86 ? -5.169 4.629 -20.045 1.00 16.84 144 LEU A CA 1
ATOM 700 C C . LEU A 1 86 ? -4.173 5.698 -20.505 1.00 15.75 144 LEU A C 1
ATOM 701 O O . LEU A 1 86 ? -4.543 6.848 -20.709 1.00 15.70 144 LEU A O 1
ATOM 706 N N . ILE A 1 87 ? -2.913 5.308 -20.681 1.00 14.03 145 ILE A N 1
ATOM 707 C CA . ILE A 1 87 ? -1.877 6.233 -21.137 1.00 14.85 145 ILE A CA 1
ATOM 708 C C . ILE A 1 87 ? -2.193 6.750 -22.537 1.00 13.89 145 ILE A C 1
ATOM 709 O O . ILE A 1 87 ? -2.114 7.950 -22.789 1.00 15.76 145 ILE A O 1
ATOM 714 N N . LYS A 1 88 ? -2.570 5.842 -23.436 1.00 15.03 146 LYS A N 1
ATOM 715 C CA . LYS A 1 88 ? -2.927 6.207 -24.806 1.00 15.17 146 LYS A CA 1
ATOM 716 C C . LYS A 1 88 ? -4.134 7.144 -24.866 1.00 15.95 146 LYS A C 1
ATOM 717 O O . LYS A 1 88 ? -4.249 7.957 -25.781 1.00 14.39 146 LYS A O 1
ATOM 723 N N . MET A 1 89 ? -5.027 7.039 -23.884 1.00 14.92 147 MET A N 1
ATOM 724 C CA . MET A 1 89 ? -6.156 7.955 -23.808 1.00 15.50 147 MET A CA 1
ATOM 725 C C . MET A 1 89 ? -5.656 9.389 -23.598 1.00 14.46 147 MET A C 1
ATOM 726 O O . MET A 1 89 ? -6.029 10.295 -24.349 1.00 14.19 147 MET A O 1
ATOM 731 N N . PHE A 1 90 ? -4.796 9.595 -22.599 1.00 13.67 148 PHE A N 1
ATOM 732 C CA . PHE A 1 90 ? -4.191 10.910 -22.372 1.00 14.53 148 PHE A CA 1
ATOM 733 C C . PHE A 1 90 ? -3.266 11.328 -23.511 1.00 13.13 148 PHE A C 1
ATOM 734 O O . PHE A 1 90 ? -3.219 12.500 -23.877 1.00 12.45 148 PHE A O 1
ATOM 742 N N . ALA A 1 91 ? -2.545 10.368 -24.084 1.00 14.68 149 ALA A N 1
ATOM 743 C CA . ALA A 1 91 ? -1.615 10.661 -25.178 1.00 15.61 149 ALA A CA 1
ATOM 744 C C . ALA A 1 91 ? -2.326 11.305 -26.367 1.00 15.31 149 ALA A C 1
ATOM 745 O O . ALA A 1 91 ? -1.762 12.161 -27.053 1.00 14.10 149 ALA A O 1
ATOM 747 N N . HIS A 1 92 ? -3.573 10.902 -26.591 1.00 15.83 150 HIS A N 1
ATOM 748 C CA . HIS A 1 92 ? -4.427 11.514 -27.603 1.00 17.65 150 HIS A CA 1
ATOM 749 C C . HIS A 1 92 ? -4.492 13.044 -27.488 1.00 17.25 150 HIS A C 1
ATOM 750 O O . HIS A 1 92 ? -4.562 13.735 -28.502 1.00 16.79 150 HIS A O 1
ATOM 757 N N . PHE A 1 93 ? -4.472 13.563 -26.258 1.00 16.98 151 PHE A N 1
ATOM 758 C CA . PHE A 1 93 ? -4.554 15.008 -26.009 1.00 18.96 151 PHE A CA 1
ATOM 759 C C . PHE A 1 93 ? -3.180 15.680 -25.963 1.00 19.81 151 PHE A C 1
ATOM 760 O O . PHE A 1 93 ? -3.095 16.906 -25.910 1.00 23.60 151 PHE A O 1
ATOM 768 N N . ASP A 1 94 ? -2.111 14.884 -25.961 1.00 20.73 152 ASP A N 1
ATOM 769 C CA . ASP A 1 94 ? -0.743 15.407 -25.907 1.00 22.12 152 ASP A CA 1
ATOM 770 C C . ASP A 1 94 ? -0.369 15.913 -27.297 1.00 23.08 152 ASP A C 1
ATOM 771 O O . ASP A 1 94 ? 0.395 15.275 -28.023 1.00 21.20 152 ASP A O 1
ATOM 776 N N . ASN A 1 95 ? -0.911 17.079 -27.643 1.00 25.45 153 ASN A N 1
ATOM 777 C CA A ASN A 1 95 ? -0.786 17.632 -28.989 0.50 25.80 153 ASN A CA 1
ATOM 778 C CA B ASN A 1 95 ? -0.782 17.617 -28.997 0.50 26.51 153 ASN A CA 1
ATOM 779 C C . ASN A 1 95 ? 0.670 17.889 -29.388 1.00 27.27 153 ASN A C 1
ATOM 780 O O . ASN A 1 95 ? 1.045 17.710 -30.543 1.00 28.79 153 ASN A O 1
ATOM 789 N N . ASN A 1 96 ? 1.484 18.303 -28.421 1.00 27.75 154 ASN A N 1
ATOM 790 C CA . ASN A 1 96 ? 2.904 18.594 -28.668 1.00 28.27 154 ASN A CA 1
ATOM 791 C C . ASN A 1 96 ? 3.843 17.405 -28.382 1.00 29.02 154 ASN A C 1
ATOM 792 O O . ASN A 1 96 ? 5.062 17.528 -28.523 1.00 29.34 154 ASN A O 1
ATOM 797 N N . CYS A 1 97 ? 3.272 16.264 -27.991 1.00 27.46 155 CYS A N 1
ATOM 798 C CA . CYS A 1 97 ? 4.025 15.014 -27.817 1.00 26.32 155 CYS A CA 1
ATOM 799 C C . CYS A 1 97 ? 5.180 15.135 -26.818 1.00 24.44 155 CYS A C 1
ATOM 800 O O . CYS A 1 97 ? 6.275 14.621 -27.050 1.00 25.56 155 CYS A O 1
ATOM 803 N N . THR A 1 98 ? 4.920 15.806 -25.700 1.00 21.65 156 THR A N 1
ATOM 804 C CA . THR A 1 98 ? 5.934 16.052 -24.671 1.00 21.02 156 THR A CA 1
ATOM 805 C C . THR A 1 98 ? 5.952 15.007 -23.560 1.00 20.34 156 THR A C 1
ATOM 806 O O . THR A 1 98 ? 6.927 14.910 -22.816 1.00 18.58 156 THR A O 1
ATOM 810 N N . GLY A 1 99 ? 4.872 14.237 -23.443 1.00 18.35 157 GLY A N 1
ATOM 811 C CA . GLY A 1 99 ? 4.693 13.323 -22.319 1.00 18.70 157 GLY A CA 1
ATOM 812 C C . GLY A 1 99 ? 4.110 13.997 -21.087 1.00 18.12 157 GLY A C 1
ATOM 813 O O . GLY A 1 99 ? 3.969 13.359 -20.041 1.00 18.59 157 GLY A O 1
ATOM 814 N N . TYR A 1 100 ? 3.767 15.282 -21.210 1.00 17.99 158 TYR A N 1
ATOM 815 C CA . TYR A 1 100 ? 3.154 16.040 -20.121 1.00 17.35 158 TYR A CA 1
ATOM 816 C C . TYR A 1 100 ? 1.836 16.652 -20.550 1.00 17.79 158 TYR A C 1
ATOM 817 O O . TYR A 1 100 ? 1.651 17.013 -21.712 1.00 16.48 158 TYR A O 1
ATOM 826 N N . LEU A 1 101 ? 0.926 16.763 -19.592 1.00 16.76 159 LEU A N 1
ATOM 827 C CA . LEU A 1 101 ? -0.253 17.608 -19.727 1.00 16.96 159 LEU A CA 1
ATOM 828 C C . LEU A 1 101 ? -0.272 18.470 -18.473 1.00 16.94 159 LEU A C 1
ATOM 829 O O . LEU A 1 101 ? 0.109 18.002 -17.392 1.00 17.35 159 LEU A O 1
ATOM 834 N N . THR A 1 102 ? -0.677 19.729 -18.611 1.00 17.25 160 THR A N 1
ATOM 835 C CA . THR A 1 102 ? -0.804 20.608 -17.453 1.00 16.73 160 THR A CA 1
ATOM 836 C C . THR A 1 102 ? -1.953 20.144 -16.571 1.00 16.20 160 THR A C 1
ATOM 837 O O . THR A 1 102 ? -2.806 19.366 -17.005 1.00 13.29 160 THR A O 1
ATOM 841 N N . LYS A 1 103 ? -1.982 20.634 -15.333 1.00 16.63 161 LYS A N 1
ATOM 842 C CA . LYS A 1 103 ? -3.089 20.329 -14.427 1.00 17.30 161 LYS A CA 1
ATOM 843 C C . LYS A 1 103 ? -4.416 20.801 -15.008 1.00 16.07 161 LYS A C 1
ATOM 844 O O . LYS A 1 103 ? -5.421 20.105 -14.903 1.00 18.19 161 LYS A O 1
ATOM 850 N N . SER A 1 104 ? -4.415 21.979 -15.628 1.00 16.25 162 SER A N 1
ATOM 851 C CA . SER A 1 104 ? -5.635 22.526 -16.209 1.00 16.81 162 SER A CA 1
ATOM 852 C C . SER A 1 104 ? -6.118 21.673 -17.389 1.00 15.35 162 SER A C 1
ATOM 853 O O . SER A 1 104 ? -7.316 21.442 -17.549 1.00 14.38 162 SER A O 1
ATOM 856 N N . GLN A 1 105 ? -5.180 21.197 -18.202 1.00 13.76 163 GLN A N 1
ATOM 857 C CA . GLN A 1 105 ? -5.506 20.327 -19.330 1.00 13.92 163 GLN A CA 1
ATOM 858 C C . GLN A 1 105 ? -6.133 19.023 -18.844 1.00 14.98 163 GLN A C 1
ATOM 859 O O . GLN A 1 105 ? -7.176 18.593 -19.344 1.00 14.37 163 GLN A O 1
ATOM 865 N N . MET A 1 106 ? -5.498 18.416 -17.850 1.00 14.29 164 MET A N 1
ATOM 866 C CA A MET A 1 106 ? -5.978 17.177 -17.236 0.50 13.37 164 MET A CA 1
ATOM 867 C CA B MET A 1 106 ? -6.011 17.171 -17.304 0.50 14.09 164 MET A CA 1
ATOM 868 C C . MET A 1 106 ? -7.351 17.383 -16.603 1.00 13.35 164 MET A C 1
ATOM 869 O O . MET A 1 106 ? -8.233 16.531 -16.705 1.00 14.18 164 MET A O 1
ATOM 878 N N . LYS A 1 107 ? -7.513 18.517 -15.922 1.00 13.41 165 LYS A N 1
ATOM 879 C CA . LYS A 1 107 ? -8.788 18.858 -15.299 1.00 14.67 165 LYS A CA 1
ATOM 880 C C . LYS A 1 107 ? -9.873 18.954 -16.358 1.00 13.90 165 LYS A C 1
ATOM 881 O O . LYS A 1 107 ? -10.962 18.435 -16.170 1.00 14.35 165 LYS A O 1
ATOM 887 N N . ASN A 1 108 ? -9.574 19.610 -17.477 1.00 13.32 166 ASN A N 1
ATOM 888 C CA . ASN A 1 108 ? -10.568 19.762 -18.535 1.00 14.41 166 ASN A CA 1
ATOM 889 C C . ASN A 1 108 ? -11.011 18.417 -19.098 1.00 13.85 166 ASN A C 1
ATOM 890 O O . ASN A 1 108 ? -12.201 18.168 -19.256 1.00 14.50 166 ASN A O 1
ATOM 895 N N . ILE A 1 109 ? -10.054 17.528 -19.337 1.00 12.67 167 ILE A N 1
ATOM 896 C CA . ILE A 1 109 ? -10.364 16.187 -19.823 1.00 13.15 167 ILE A CA 1
ATOM 897 C C . ILE A 1 109 ? -11.263 15.440 -18.835 1.00 12.92 167 ILE A C 1
ATOM 898 O O . ILE A 1 109 ? -12.303 14.897 -19.212 1.00 13.70 167 ILE A O 1
ATOM 903 N N . LEU A 1 110 ? -10.855 15.444 -17.571 1.00 12.62 168 LEU A N 1
ATOM 904 C CA . LEU A 1 110 ? -11.510 14.666 -16.526 1.00 12.03 168 LEU A CA 1
ATOM 905 C C . LEU A 1 110 ? -12.906 15.192 -16.162 1.00 12.05 168 LEU A C 1
ATOM 906 O O . LEU A 1 110 ? -13.751 14.430 -15.697 1.00 12.41 168 LEU A O 1
ATOM 911 N N . THR A 1 111 ? -13.147 16.484 -16.388 1.00 12.83 169 THR A N 1
ATOM 912 C CA . THR A 1 111 ? -14.425 17.118 -16.028 1.00 13.65 169 THR A CA 1
ATOM 913 C C . THR A 1 111 ? -15.395 17.336 -17.200 1.00 14.30 169 THR A C 1
ATOM 914 O O . THR A 1 111 ? -16.533 17.768 -16.985 1.00 14.72 169 THR A O 1
ATOM 918 N N . THR A 1 112 ? -14.962 17.045 -18.426 1.00 14.25 170 THR A N 1
ATOM 919 C CA . THR A 1 112 ? -15.749 17.366 -19.624 1.00 15.73 170 THR A CA 1
ATOM 920 C C . THR A 1 112 ? -16.399 16.146 -20.278 1.00 17.01 170 THR A C 1
ATOM 921 O O . THR A 1 112 ? -17.516 16.238 -20.795 1.00 20.97 170 THR A O 1
ATOM 925 N N . TRP A 1 113 ? -15.703 15.014 -20.268 1.00 16.30 171 TRP A N 1
ATOM 926 C CA . TRP A 1 113 ? -16.198 13.809 -20.922 1.00 15.97 171 TRP A CA 1
ATOM 927 C C . TRP A 1 113 ? -16.289 12.637 -19.951 1.00 15.94 171 TRP A C 1
ATOM 928 O O . TRP A 1 113 ? -15.826 12.732 -18.809 1.00 14.91 171 TRP A O 1
ATOM 939 N N . GLY A 1 114 ? -16.894 11.542 -20.413 1.00 15.61 172 GLY A N 1
ATOM 940 C CA . GLY A 1 114 ? -17.013 10.313 -19.619 1.00 16.67 172 GLY A CA 1
ATOM 941 C C . GLY A 1 114 ? -17.868 10.475 -18.376 1.00 16.27 172 GLY A C 1
ATOM 942 O O . GLY A 1 114 ? -18.884 11.178 -18.397 1.00 16.04 172 GLY A O 1
ATOM 943 N N . ASP A 1 115 ? -17.452 9.823 -17.293 1.00 14.59 173 ASP A N 1
ATOM 944 C CA . ASP A 1 115 ? -18.112 9.959 -15.992 1.00 14.76 173 ASP A CA 1
ATOM 945 C C . ASP A 1 115 ? -17.496 11.163 -15.302 1.00 13.22 173 ASP A C 1
ATOM 946 O O . ASP A 1 115 ? -16.709 11.029 -14.361 1.00 12.48 173 ASP A O 1
ATOM 951 N N . ALA A 1 116 ? -17.854 12.341 -15.793 1.00 14.71 174 ALA A N 1
ATOM 952 C CA . ALA A 1 116 ? -17.150 13.568 -15.461 1.00 15.33 174 ALA A CA 1
ATOM 953 C C . ALA A 1 116 ? -17.011 13.768 -13.959 1.00 14.53 174 ALA A C 1
ATOM 954 O O . ALA A 1 116 ? -17.970 13.606 -13.202 1.00 14.03 174 ALA A O 1
ATOM 956 N N . LEU A 1 117 ? -15.796 14.098 -13.538 1.00 14.50 175 LEU A N 1
ATOM 957 C CA . LEU A 1 117 ? -15.532 14.498 -12.167 1.00 14.39 175 LEU A CA 1
ATOM 958 C C . LEU A 1 117 ? -15.980 15.942 -11.990 1.00 13.93 175 LEU A C 1
ATOM 959 O O . LEU A 1 117 ? -16.104 16.677 -12.969 1.00 16.44 175 LEU A O 1
ATOM 964 N N . THR A 1 118 ? -16.226 16.346 -10.750 1.00 16.47 176 THR A N 1
ATOM 965 C CA . THR A 1 118 ? -16.405 17.763 -10.447 1.00 16.37 176 THR A CA 1
ATOM 966 C C . THR A 1 118 ? -15.042 18.429 -10.544 1.00 17.18 176 THR A C 1
ATOM 967 O O . THR A 1 118 ? -14.011 17.761 -10.442 1.00 15.57 176 THR A O 1
ATOM 971 N N . ASP A 1 119 ? -15.036 19.746 -10.740 1.00 19.38 177 ASP A N 1
ATOM 972 C CA . ASP A 1 119 ? -13.789 20.505 -10.815 1.00 19.38 177 ASP A CA 1
ATOM 973 C C . ASP A 1 119 ? -12.923 20.245 -9.583 1.00 19.15 177 ASP A C 1
ATOM 974 O O . ASP A 1 119 ? -11.727 19.984 -9.714 1.00 17.10 177 ASP A O 1
ATOM 979 N N . GLN A 1 120 ? -13.529 20.288 -8.394 1.00 19.69 178 GLN A N 1
ATOM 980 C CA . GLN A 1 120 ? -12.769 20.112 -7.153 1.00 19.50 178 GLN A CA 1
ATOM 981 C C . GLN A 1 120 ? -12.182 18.702 -7.025 1.00 18.38 178 GLN A C 1
ATOM 982 O O . GLN A 1 120 ? -11.042 18.546 -6.589 1.00 18.83 178 GLN A O 1
ATOM 988 N N . GLU A 1 121 ? -12.960 17.687 -7.395 1.00 17.25 179 GLU A N 1
ATOM 989 C CA . GLU A 1 121 ? -12.477 16.295 -7.418 1.00 17.46 179 GLU A CA 1
ATOM 990 C C . GLU A 1 121 ? -11.263 16.119 -8.326 1.00 15.72 179 GLU A C 1
ATOM 991 O O . GLU A 1 121 ? -10.283 15.471 -7.951 1.00 14.64 179 GLU A O 1
ATOM 997 N N . ALA A 1 122 ? -11.342 16.689 -9.524 1.00 14.89 180 ALA A N 1
ATOM 998 C CA . ALA A 1 122 ? -10.249 16.612 -10.491 1.00 15.66 180 ALA A CA 1
ATOM 999 C C . ALA A 1 122 ? -8.996 17.299 -9.968 1.00 15.01 180 ALA A C 1
ATOM 1000 O O . ALA A 1 122 ? -7.919 16.715 -9.973 1.00 13.48 180 ALA A O 1
ATOM 1002 N N . ILE A 1 123 ? -9.133 18.537 -9.506 1.00 16.95 181 ILE A N 1
ATOM 1003 C CA . ILE A 1 123 ? -7.963 19.281 -9.026 1.00 18.28 181 ILE A CA 1
ATOM 1004 C C . ILE A 1 123 ? -7.371 18.665 -7.750 1.00 18.19 181 ILE A C 1
ATOM 1005 O O . ILE A 1 123 ? -6.151 18.621 -7.595 1.00 18.98 181 ILE A O 1
ATOM 1010 N N . ASP A 1 124 ? -8.221 18.165 -6.856 1.00 16.89 182 ASP A N 1
ATOM 1011 C CA . ASP A 1 124 ? -7.730 17.503 -5.646 1.00 17.11 182 ASP A CA 1
ATOM 1012 C C . ASP A 1 124 ? -6.940 16.241 -6.004 1.00 16.38 182 ASP A C 1
ATOM 1013 O O . ASP A 1 124 ? -5.867 15.997 -5.445 1.00 16.58 182 ASP A O 1
ATOM 1018 N N . ALA A 1 125 ? -7.451 15.452 -6.951 1.00 14.98 183 ALA A N 1
ATOM 1019 C CA . ALA A 1 125 ? -6.745 14.262 -7.411 1.00 15.51 183 A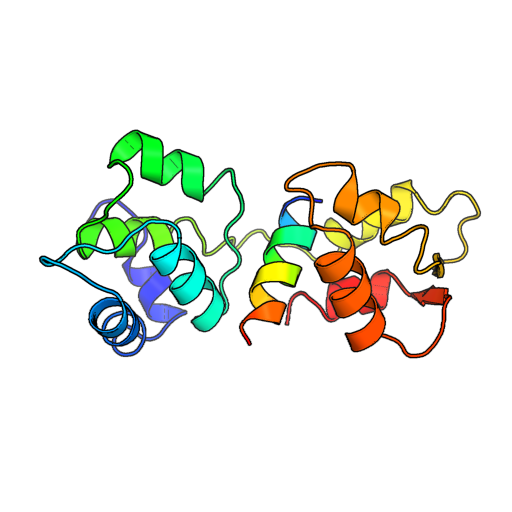LA A CA 1
ATOM 1020 C C . ALA A 1 125 ? -5.393 14.617 -8.029 1.00 15.06 183 ALA A C 1
ATOM 1021 O O . ALA A 1 125 ? -4.380 13.984 -7.733 1.00 15.90 183 ALA A O 1
ATOM 1023 N N . LEU A 1 126 ? -5.377 15.645 -8.876 1.00 15.36 184 LEU A N 1
ATOM 1024 C CA . LEU A 1 126 ? -4.150 16.069 -9.551 1.00 14.85 184 LEU A CA 1
ATOM 1025 C C . LEU A 1 126 ? -3.119 16.627 -8.562 1.00 15.96 184 LEU A C 1
ATOM 1026 O O . LEU A 1 126 ? -1.933 16.286 -8.634 1.00 15.98 184 LEU A O 1
ATOM 1031 N N . ASN A 1 127 ? -3.584 17.447 -7.621 1.00 16.08 185 ASN A N 1
ATOM 1032 C CA . ASN A 1 127 ? -2.712 18.028 -6.591 1.00 18.01 185 ASN A CA 1
ATOM 1033 C C . ASN A 1 127 ? -2.136 16.977 -5.644 1.00 19.37 185 ASN A C 1
ATOM 1034 O O . ASN A 1 127 ? -1.004 17.113 -5.178 1.00 19.47 185 ASN A O 1
ATOM 1039 N N . ALA A 1 128 ? -2.912 15.931 -5.368 1.00 19.90 186 ALA A N 1
ATOM 1040 C CA . ALA A 1 128 ? -2.441 14.805 -4.558 1.00 20.55 186 ALA A CA 1
ATOM 1041 C C . ALA A 1 128 ? -1.294 14.051 -5.235 1.00 22.05 186 ALA A C 1
ATOM 1042 O O . ALA A 1 128 ? -0.393 13.545 -4.558 1.00 22.20 186 ALA A O 1
ATOM 1044 N N . PHE A 1 129 ? -1.336 13.971 -6.562 1.00 21.79 187 PHE A N 1
ATOM 1045 C CA . PHE A 1 129 ? -0.305 13.276 -7.333 1.00 22.50 187 PHE A CA 1
ATOM 1046 C C . PHE A 1 129 ? 0.963 14.107 -7.533 1.00 23.03 187 PHE A C 1
ATOM 1047 O O . PHE A 1 129 ? 2.068 13.570 -7.444 1.00 23.99 187 PHE A O 1
ATOM 1055 N N . SER A 1 130 ? 0.810 15.399 -7.826 1.00 23.73 188 SER A N 1
ATOM 1056 C CA . SER A 1 130 ? 1.959 16.246 -8.163 1.00 23.78 188 SER A CA 1
ATOM 1057 C C . SER A 1 130 ? 1.882 17.658 -7.599 1.00 23.77 188 SER A C 1
ATOM 1058 O O . SER A 1 130 ? 0.834 18.307 -7.650 1.00 20.47 188 SER A O 1
ATOM 1061 N N . SER A 1 131 ? 3.024 18.123 -7.092 1.00 24.75 189 SER A N 1
ATOM 1062 C CA A SER A 1 131 ? 3.170 19.487 -6.592 0.50 24.76 189 SER A CA 1
ATOM 1063 C CA B SER A 1 131 ? 3.159 19.487 -6.592 0.50 24.11 189 SER A CA 1
ATOM 1064 C C . SER A 1 131 ? 3.363 20.477 -7.737 1.00 24.80 189 SER A C 1
ATOM 1065 O O . SER A 1 131 ? 3.123 21.673 -7.579 1.00 24.42 189 SER A O 1
ATOM 1070 N N . GLU A 1 132 ? 3.810 19.973 -8.888 1.00 24.51 190 GLU A N 1
ATOM 1071 C CA . GLU A 1 132 ? 4.105 20.822 -10.047 1.00 25.29 190 GLU A CA 1
ATOM 1072 C C . GLU A 1 132 ? 3.013 20.762 -11.114 1.00 23.26 190 GLU A C 1
ATOM 1073 O O . GLU A 1 132 ? 2.222 19.818 -11.164 1.00 21.44 190 GLU A O 1
ATOM 1079 N N . ASP A 1 133 ? 2.974 21.780 -11.967 1.00 23.06 191 ASP A N 1
ATOM 1080 C CA . ASP A 1 133 ? 1.863 21.942 -12.902 1.00 22.66 191 ASP A CA 1
ATOM 1081 C C . ASP A 1 133 ? 1.913 20.963 -14.074 1.00 20.39 191 ASP A C 1
ATOM 1082 O O . ASP A 1 133 ? 0.869 20.531 -14.554 1.00 21.24 191 ASP A O 1
ATOM 1087 N N . ASN A 1 134 ? 3.115 20.636 -14.543 1.00 19.19 192 ASN A N 1
ATOM 1088 C CA . ASN A 1 134 ? 3.282 19.606 -15.570 1.00 18.70 192 ASN A CA 1
ATOM 1089 C C . ASN A 1 134 ? 3.060 18.222 -14.990 1.00 18.17 192 ASN A C 1
ATOM 1090 O O . ASN A 1 134 ? 3.756 17.817 -14.060 1.00 17.36 192 ASN A O 1
ATOM 1095 N N . ILE A 1 135 ? 2.099 17.494 -15.544 1.00 17.32 193 ILE A N 1
ATOM 1096 C CA . ILE A 1 135 ? 1.823 16.140 -15.092 1.00 16.70 193 ILE A CA 1
ATOM 1097 C C . ILE A 1 135 ? 2.334 15.143 -16.110 1.00 15.98 193 ILE A C 1
ATOM 1098 O O . ILE A 1 135 ? 1.910 15.153 -17.266 1.00 13.80 193 ILE A O 1
ATOM 1103 N N . ASP A 1 136 ? 3.245 14.287 -15.667 1.00 17.17 194 ASP A N 1
ATOM 1104 C CA . ASP A 1 136 ? 3.651 13.122 -16.433 1.00 16.44 194 ASP A CA 1
ATOM 1105 C C . ASP A 1 136 ? 2.489 12.130 -16.388 1.00 16.79 194 ASP A C 1
ATOM 1106 O O . ASP A 1 136 ? 2.303 11.425 -15.395 1.00 15.80 194 ASP A O 1
ATOM 1111 N N . TYR A 1 137 ? 1.700 12.092 -17.459 1.00 16.25 195 TYR A N 1
ATOM 1112 C CA . TYR A 1 137 ? 0.451 11.318 -17.441 1.00 15.29 195 TYR A CA 1
ATOM 1113 C C . TYR A 1 137 ? 0.682 9.805 -17.451 1.00 14.61 195 TYR A C 1
ATOM 1114 O O . TYR A 1 137 ? -0.180 9.048 -17.002 1.00 13.57 195 TYR A O 1
ATOM 1123 N N . LYS A 1 138 ? 1.836 9.359 -17.943 1.00 16.05 196 LYS A N 1
ATOM 1124 C CA . LYS A 1 138 ? 2.199 7.941 -17.828 1.00 17.63 196 LYS A CA 1
ATOM 1125 C C . LYS A 1 138 ? 2.320 7.553 -16.356 1.00 16.97 196 LYS A C 1
ATOM 1126 O O . LYS A 1 138 ? 1.749 6.554 -15.921 1.00 16.53 196 LYS A O 1
ATOM 1132 N N . LEU A 1 139 ? 3.063 8.354 -15.597 1.00 16.50 197 LEU A N 1
ATOM 1133 C CA . LEU A 1 139 ? 3.221 8.133 -14.166 1.00 15.62 197 LEU A CA 1
ATOM 1134 C C . LEU A 1 139 ? 1.896 8.251 -13.410 1.00 14.00 197 LEU A C 1
ATOM 1135 O O . LEU A 1 139 ? 1.664 7.521 -12.446 1.00 14.26 197 LEU A O 1
ATOM 1140 N N . PHE A 1 140 ? 1.041 9.171 -13.845 1.00 14.29 198 PHE A N 1
ATOM 1141 C CA . PHE A 1 140 ? -0.264 9.372 -13.220 1.00 13.46 198 PHE A CA 1
ATOM 1142 C C . PHE A 1 140 ? -1.117 8.121 -13.367 1.00 12.12 198 PHE A C 1
ATOM 1143 O O . PHE A 1 140 ? -1.718 7.659 -12.400 1.00 14.38 198 PHE A O 1
ATOM 1151 N N . CYS A 1 141 ? -1.150 7.569 -14.576 1.00 12.21 199 CYS A N 1
ATOM 1152 C CA . CYS A 1 141 ? -1.897 6.347 -14.858 1.00 12.94 199 CYS A CA 1
ATOM 1153 C C . CYS A 1 141 ? -1.353 5.146 -14.080 1.00 12.87 199 CYS A C 1
ATOM 1154 O O . CYS A 1 141 ? -2.115 4.364 -13.526 1.00 12.65 199 CYS A O 1
ATOM 1157 N N . GLU A 1 142 ? -0.034 5.005 -14.040 1.00 13.41 200 GLU A N 1
ATOM 1158 C CA . GLU A 1 142 ? 0.590 3.951 -13.242 1.00 14.95 200 GLU A CA 1
ATOM 1159 C C . GLU A 1 142 ? 0.215 4.094 -11.766 1.00 14.78 200 GLU A C 1
ATOM 1160 O O . GLU A 1 142 ? -0.061 3.098 -11.085 1.00 16.79 200 GLU A O 1
ATOM 1166 N N . ASP A 1 143 ? 0.169 5.335 -11.289 1.00 15.58 201 ASP A N 1
ATOM 1167 C CA . ASP A 1 143 ? -0.174 5.615 -9.898 1.00 15.36 201 ASP A CA 1
ATOM 1168 C C . ASP A 1 143 ? -1.621 5.267 -9.565 1.00 15.00 201 ASP A C 1
ATOM 1169 O O . ASP A 1 143 ? -1.866 4.569 -8.584 1.00 15.11 201 ASP A O 1
ATOM 1174 N N . ILE A 1 144 ? -2.567 5.724 -10.385 1.00 14.19 202 ILE A N 1
ATOM 1175 C CA A ILE A 1 144 ? -3.991 5.591 -10.046 0.50 13.92 202 ILE A CA 1
ATOM 1176 C CA B ILE A 1 144 ? -3.987 5.601 -10.076 0.50 14.86 202 ILE A CA 1
ATOM 1177 C C . ILE A 1 144 ? -4.481 4.149 -10.089 1.00 13.74 202 ILE A C 1
ATOM 1178 O O . ILE A 1 144 ? -5.457 3.810 -9.426 1.00 14.58 202 ILE A O 1
ATOM 1187 N N . LEU A 1 145 ? -3.796 3.291 -10.843 1.00 16.09 203 LEU A N 1
ATOM 1188 C CA . LEU A 1 145 ? -4.164 1.875 -10.901 1.00 17.38 203 LEU A CA 1
ATOM 1189 C C . LEU A 1 145 ? -3.815 1.109 -9.630 1.00 18.61 203 LEU A C 1
ATOM 1190 O O . LEU A 1 145 ? -4.340 0.020 -9.411 1.00 21.67 203 LEU A O 1
ATOM 1195 N N . GLN A 1 146 ? -2.938 1.663 -8.797 1.00 18.38 204 GLN A N 1
ATOM 1196 C CA . GLN A 1 146 ? -2.484 0.960 -7.594 1.00 21.06 204 GLN A CA 1
ATOM 1197 C C . GLN A 1 146 ? -3.427 1.165 -6.413 1.00 21.88 204 GLN A C 1
ATOM 1198 O O . GLN A 1 146 ? -4.259 2.073 -6.395 1.00 22.35 204 GLN A O 1
ATOM 1214 N N . LEU B 2 2 ? -11.247 6.692 -20.728 1.00 15.31 804 LEU T N 1
ATOM 1215 C CA . LEU B 2 2 ? -11.432 7.792 -19.803 1.00 14.23 804 LEU T CA 1
ATOM 1216 C C . LEU B 2 2 ? -12.281 7.404 -18.593 1.00 12.33 804 LEU T C 1
ATOM 1217 O O . LEU B 2 2 ? -11.956 7.755 -17.509 1.00 12.71 804 LEU T O 1
ATOM 1222 N N . MET B 2 3 ? -13.380 6.708 -18.821 1.00 12.76 805 MET T N 1
ATOM 1223 C CA . MET B 2 3 ? -14.201 6.220 -17.693 1.00 13.30 805 MET T CA 1
ATOM 1224 C C . MET B 2 3 ? -13.440 5.298 -16.718 1.00 10.66 805 MET T C 1
ATOM 1225 O O . MET B 2 3 ? -13.712 5.310 -15.527 1.00 10.14 805 MET T O 1
ATOM 1230 N N . ARG B 2 4 ? -12.514 4.490 -17.220 1.00 9.98 806 ARG T N 1
ATOM 1231 C CA . ARG B 2 4 ? -11.630 3.704 -16.351 1.00 1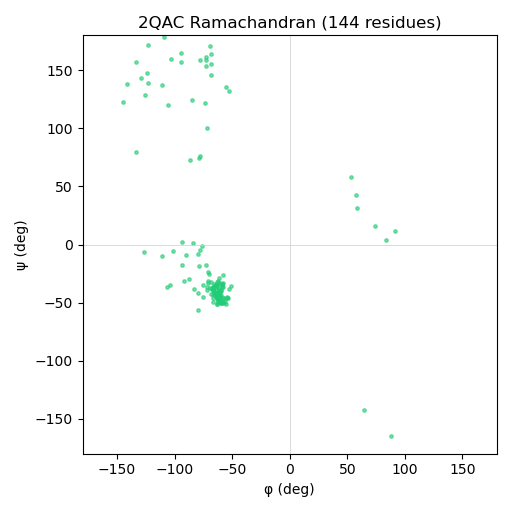0.51 806 ARG T CA 1
ATOM 1232 C C . ARG B 2 4 ? -10.713 4.596 -15.513 1.00 11.00 806 ARG T C 1
ATOM 1233 O O . ARG B 2 4 ? -10.503 4.335 -14.321 1.00 10.12 806 ARG T O 1
ATOM 1241 N N . VAL B 2 5 ? -10.156 5.639 -16.129 1.00 10.60 807 VAL T N 1
ATOM 1242 C CA . VAL B 2 5 ? -9.307 6.579 -15.400 1.00 11.24 807 VAL T CA 1
ATOM 1243 C C . VAL B 2 5 ? -10.104 7.243 -14.282 1.00 11.19 807 VAL T C 1
ATOM 1244 O O . VAL B 2 5 ? -9.660 7.283 -13.130 1.00 9.99 807 VAL T O 1
ATOM 1248 N N . GLN B 2 6 ? -11.285 7.747 -14.626 1.00 10.20 808 GLN T N 1
ATOM 1249 C CA . GLN B 2 6 ? -12.161 8.395 -13.645 1.00 11.10 808 GLN T CA 1
ATOM 1250 C C . GLN B 2 6 ? -12.574 7.424 -12.534 1.00 11.35 808 GLN T C 1
ATOM 1251 O O . GLN B 2 6 ? -12.617 7.796 -11.356 1.00 12.31 808 GLN T O 1
ATOM 1257 N N . ALA B 2 7 ? -12.847 6.174 -12.905 1.00 10.29 809 ALA T N 1
ATOM 1258 C CA . ALA B 2 7 ? -13.208 5.144 -11.924 1.00 10.24 809 ALA T CA 1
ATOM 1259 C C . ALA B 2 7 ? -12.097 4.886 -10.912 1.00 10.07 809 ALA T C 1
ATOM 1260 O O . ALA B 2 7 ? -12.354 4.737 -9.710 1.00 9.67 809 ALA T O 1
ATOM 1262 N N . HIS B 2 8 ? -10.860 4.822 -11.391 1.00 10.30 810 HIS T N 1
ATOM 1263 C CA . HIS B 2 8 ? -9.729 4.617 -10.495 1.00 10.88 810 HIS T CA 1
ATOM 1264 C C . HIS B 2 8 ? -9.444 5.844 -9.635 1.00 9.17 810 HIS T C 1
ATOM 1265 O O . HIS B 2 8 ? -9.065 5.708 -8.483 1.00 10.76 810 HIS T O 1
ATOM 1272 N N . ILE B 2 9 ? -9.679 7.035 -10.168 1.00 9.30 811 ILE T N 1
ATOM 1273 C CA . ILE B 2 9 ? -9.544 8.247 -9.362 1.00 10.39 811 ILE T CA 1
ATOM 1274 C C . ILE B 2 9 ? -10.549 8.231 -8.206 1.00 11.37 811 ILE T C 1
ATOM 1275 O O . ILE B 2 9 ? -10.179 8.487 -7.060 1.00 12.64 811 ILE T O 1
ATOM 1280 N N . ARG B 2 10 ? -11.809 7.910 -8.495 1.00 9.68 812 ARG T N 1
ATOM 1281 C CA . ARG B 2 10 ? -12.827 7.819 -7.443 1.00 12.16 812 ARG T CA 1
ATOM 1282 C C . ARG B 2 10 ? -12.482 6.741 -6.416 1.00 11.28 812 ARG T C 1
ATOM 1283 O O . ARG B 2 10 ? -12.735 6.923 -5.229 1.00 12.71 812 ARG T O 1
ATOM 1291 N N . LYS B 2 11 ? -11.909 5.629 -6.877 1.00 11.92 813 LYS T N 1
ATOM 1292 C CA . LYS B 2 11 ? -11.394 4.584 -5.984 1.00 12.60 813 LYS T CA 1
ATOM 1293 C C . LYS B 2 11 ? -10.322 5.153 -5.050 1.00 15.17 813 LYS T C 1
ATOM 1294 O O . LYS B 2 11 ? -10.377 4.970 -3.828 1.00 13.73 813 LYS T O 1
ATOM 1300 N N . ARG B 2 12 ? -9.351 5.845 -5.636 1.00 15.59 814 ARG T N 1
ATOM 1301 C CA . ARG B 2 12 ? -8.278 6.478 -4.863 1.00 17.73 814 ARG T CA 1
ATOM 1302 C C . ARG B 2 12 ? -8.808 7.487 -3.829 1.00 18.09 814 ARG T C 1
ATOM 1303 O O . ARG B 2 12 ? -8.231 7.606 -2.752 1.00 20.68 814 ARG T O 1
ATOM 1311 N N . MET B 2 13 ? -9.899 8.189 -4.153 1.00 20.62 815 MET T N 1
ATOM 1312 C CA . MET B 2 13 ? -10.546 9.151 -3.229 1.00 22.43 815 MET T CA 1
ATOM 1313 C C . MET B 2 13 ? -10.983 8.523 -1.909 1.00 24.36 815 MET T C 1
ATOM 1314 O O . MET B 2 13 ? -10.991 9.187 -0.872 1.00 24.44 815 MET T O 1
ATOM 1319 N N . VAL B 2 14 ? -11.389 7.258 -1.962 1.00 25.35 816 VAL T N 1
ATOM 1320 C CA . VAL B 2 14 ? -11.873 6.542 -0.786 1.00 27.77 816 VAL T CA 1
ATOM 1321 C C . VAL B 2 14 ? -10.711 5.967 0.030 1.00 30.09 816 VAL T C 1
ATOM 1322 O O . VAL B 2 14 ? -10.754 5.957 1.263 1.00 31.53 816 VAL T O 1
ATOM 1326 N N . ALA B 2 15 ? -9.687 5.481 -0.668 1.00 32.11 817 ALA T N 1
ATOM 1327 C CA . ALA B 2 15 ? -8.511 4.886 -0.032 1.00 33.09 817 ALA T CA 1
ATOM 1328 C C . ALA B 2 15 ? -7.397 4.673 -1.054 1.00 35.32 817 ALA T C 1
ATOM 1329 O O . ALA B 2 15 ? -7.647 4.262 -2.193 1.00 35.94 817 ALA T O 1
#

Sequence (158 aa):
SVADIQQLEEKVDESDVRRIYFNEKSSSGGKISIIDNASYNARKLGLAPSSIIDEKKIKELYGDNLTYEQYLEYLSIICVHDKDNVEEELIKMFAHFDNNNCTGYLTKSQMMKNILTTWGDALTDQEAIDALNAFSSSEDNIDYKLFCEDIILQLMRVQAHIRKRMVA

Radius of gyration: 16.75 Å; Cα contacts (8 Å, |Δi|>4): 182; chains: 2; bounding box: 39×41×37 Å

GO terms:
  GO:0070258 inner membrane pellicle complex (C, IDA)
  GO:0005515 protein binding (F, IPI)
  GO:0160055 glideosome (C, IDA)

Organism: Plasmodium falciparum (isolate 3D7) (NCBI:txid36329)

Foldseek 3Di:
DPFPLVVLCVLFPPVLLVVLCVVADDPQKHFLVSLQVSLVVRVFHDFVVLSVVLCVVPNGIGHSVSSSNSSRVRRPPVDDLVVQQVVVCVVVPVNPLWDFLVRQLCVQQPDGRHDDSCVSSVLVVVVDVDGIDNSSVSSVVVSD/DVVVVVVVVVVVVD

B-factor: mean 23.95, std 14.71, range [9.03, 104.1]